Protein AF-A0AA35TY85-F1 (afdb_monomer_lite)

pLDDT: mean 86.57, std 9.16, range [52.16, 96.5]

Structure (mmCIF, N/CA/C/O backbone):
data_AF-A0AA35TY85-F1
#
_entry.id   AF-A0AA35TY85-F1
#
loop_
_atom_site.group_PDB
_atom_site.id
_atom_site.type_symbol
_atom_site.label_atom_id
_atom_site.label_alt_id
_atom_site.label_comp_id
_atom_site.label_asym_id
_atom_site.label_entity_id
_atom_site.label_seq_id
_atom_site.pdbx_PDB_ins_code
_atom_site.Cartn_x
_atom_site.Cartn_y
_atom_site.Cartn_z
_atom_site.occupancy
_atom_site.B_iso_or_equiv
_atom_site.auth_seq_id
_atom_site.auth_comp_id
_atom_site.auth_asym_id
_atom_site.auth_atom_id
_atom_site.pdbx_PDB_model_num
ATOM 1 N N . MET A 1 1 ? -25.716 -9.803 2.236 1.00 63.59 1 MET A N 1
ATOM 2 C CA . MET A 1 1 ? -24.403 -10.031 2.902 1.00 63.59 1 MET A CA 1
ATOM 3 C C . MET A 1 1 ? -24.603 -10.675 4.266 1.00 63.59 1 MET A C 1
ATOM 5 O O . MET A 1 1 ? -24.106 -11.771 4.474 1.00 63.59 1 MET A O 1
ATOM 9 N N . ARG A 1 2 ? -25.396 -10.048 5.146 1.00 71.75 2 ARG A N 1
ATOM 10 C CA . ARG A 1 2 ? -25.701 -10.582 6.481 1.00 71.75 2 ARG A CA 1
ATOM 11 C C . ARG A 1 2 ? -26.573 -11.842 6.445 1.00 71.75 2 ARG A 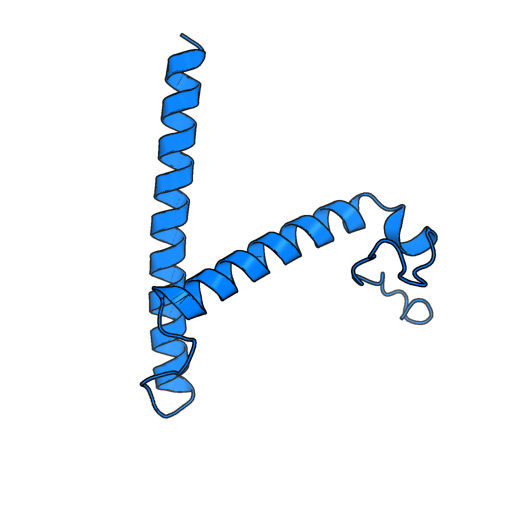C 1
ATOM 13 O O . ARG A 1 2 ? -26.238 -12.797 7.126 1.00 71.75 2 ARG A O 1
ATOM 20 N N . ASP A 1 3 ? -27.548 -11.909 5.538 1.00 80.44 3 ASP A N 1
ATOM 21 C CA . ASP A 1 3 ? -28.373 -13.120 5.324 1.00 80.44 3 ASP A CA 1
ATOM 22 C C . ASP A 1 3 ? -27.563 -14.324 4.809 1.00 80.44 3 ASP A C 1
ATOM 24 O O . ASP A 1 3 ? -28.035 -15.452 4.809 1.00 80.44 3 ASP A O 1
ATOM 28 N N . ARG A 1 4 ? -26.316 -14.085 4.376 1.00 85.81 4 ARG A N 1
ATOM 29 C CA . ARG A 1 4 ? -25.354 -15.109 3.943 1.00 85.81 4 ARG A CA 1
ATOM 30 C C . ARG A 1 4 ? -24.291 -15.407 5.012 1.00 85.81 4 ARG A C 1
ATOM 32 O O . ARG A 1 4 ? -23.296 -16.047 4.697 1.00 85.81 4 ARG A O 1
ATOM 39 N N . GLY A 1 5 ? -24.441 -14.880 6.232 1.00 80.81 5 GLY A N 1
ATOM 40 C CA . GLY A 1 5 ? -23.472 -15.032 7.325 1.00 80.8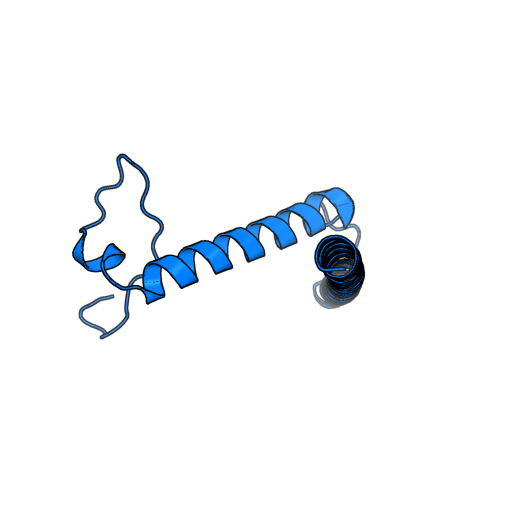1 5 GLY A CA 1
ATOM 41 C C . GLY A 1 5 ? -22.152 -14.270 7.138 1.00 80.81 5 GLY A C 1
ATOM 42 O O . GLY A 1 5 ? -21.199 -14.514 7.870 1.00 80.81 5 GLY A O 1
ATOM 43 N N . VAL A 1 6 ? -22.064 -13.349 6.168 1.00 79.19 6 VAL A N 1
ATOM 44 C CA . VAL A 1 6 ? -20.823 -12.620 5.855 1.00 79.19 6 VAL A CA 1
ATOM 45 C C . VAL A 1 6 ? -20.808 -11.255 6.542 1.00 79.19 6 VAL A C 1
ATOM 47 O O . VAL A 1 6 ? -21.693 -10.422 6.312 1.00 79.19 6 VAL A O 1
ATOM 50 N N . THR A 1 7 ? -19.762 -10.996 7.331 1.00 79.50 7 THR A N 1
ATOM 51 C CA . THR A 1 7 ? -19.519 -9.694 7.966 1.00 79.50 7 THR A CA 1
ATOM 52 C C . THR A 1 7 ? -19.114 -8.650 6.915 1.00 79.50 7 THR A C 1
ATOM 54 O O . THR A 1 7 ? -18.138 -8.851 6.193 1.00 79.50 7 THR A O 1
ATOM 57 N N . PRO A 1 8 ? -19.838 -7.524 6.790 1.00 80.44 8 PRO A N 1
ATOM 58 C CA . PRO A 1 8 ? -19.498 -6.495 5.813 1.00 80.44 8 PRO A CA 1
ATOM 59 C C . PRO A 1 8 ? -18.228 -5.717 6.204 1.00 80.44 8 PRO A C 1
ATOM 61 O O . PRO A 1 8 ? -18.142 -5.164 7.297 1.00 80.44 8 PRO A O 1
ATOM 64 N N . HIS A 1 9 ? -17.277 -5.603 5.270 1.00 78.69 9 HIS A N 1
ATOM 65 C CA . HIS A 1 9 ? -16.017 -4.846 5.413 1.00 78.69 9 HIS A CA 1
ATOM 66 C C . HIS A 1 9 ? -16.072 -3.467 4.717 1.00 78.69 9 HIS A C 1
ATOM 68 O O . HIS A 1 9 ? -15.124 -3.030 4.062 1.00 78.69 9 HIS A O 1
ATOM 74 N N . VAL A 1 10 ? -17.219 -2.786 4.799 1.00 84.19 10 VAL A N 1
ATOM 75 C CA . VAL A 1 10 ? -17.455 -1.500 4.117 1.00 84.19 10 VAL A CA 1
ATOM 76 C C . VAL A 1 10 ? -16.911 -0.345 4.957 1.00 84.19 10 VAL A C 1
ATOM 78 O O . VAL A 1 10 ? -17.207 -0.268 6.142 1.00 84.19 10 VAL A O 1
ATOM 81 N N . ALA A 1 11 ? -16.168 0.594 4.359 1.00 84.50 11 ALA A N 1
ATOM 82 C CA . ALA A 1 11 ? -15.696 1.768 5.100 1.00 84.50 11 ALA A CA 1
ATOM 83 C C . ALA A 1 11 ? -16.812 2.754 5.446 1.00 84.50 11 ALA A C 1
ATOM 85 O O . ALA A 1 11 ? -17.485 3.271 4.557 1.00 84.50 11 ALA A O 1
ATOM 86 N N . GLN A 1 12 ? -16.887 3.111 6.724 1.00 83.94 12 GLN A N 1
ATOM 87 C CA . GLN A 1 12 ? -17.694 4.216 7.230 1.00 83.94 12 GLN A CA 1
ATOM 88 C C . GLN A 1 12 ? -16.982 5.562 7.032 1.00 83.94 12 GLN A C 1
ATOM 90 O O . GLN A 1 12 ? -15.790 5.701 7.314 1.00 83.94 12 GLN A O 1
ATOM 95 N N . ARG A 1 13 ? -17.730 6.554 6.544 1.00 83.44 13 ARG A N 1
ATOM 96 C CA . ARG A 1 13 ? -17.374 7.982 6.505 1.00 83.44 13 ARG A CA 1
ATOM 97 C C . ARG A 1 13 ? -18.335 8.745 7.425 1.00 83.44 13 ARG A C 1
ATOM 99 O O . ARG A 1 13 ? -19.387 8.214 7.765 1.00 83.44 13 ARG A O 1
ATOM 106 N N . ALA A 1 14 ? -18.018 9.989 7.788 1.00 78.12 14 ALA A N 1
ATOM 107 C CA . ALA A 1 14 ? -18.836 10.785 8.718 1.00 78.12 14 ALA A CA 1
ATOM 108 C C . ALA A 1 14 ? -20.328 10.875 8.323 1.00 78.12 14 ALA A C 1
ATOM 110 O O . ALA A 1 14 ? -21.192 10.888 9.189 1.00 78.12 14 ALA A O 1
ATOM 111 N N . HIS A 1 15 ? -20.628 10.857 7.020 1.00 82.25 15 HIS A N 1
ATOM 112 C CA . HIS A 1 15 ? -21.991 10.957 6.481 1.00 82.25 15 HIS A CA 1
ATOM 113 C C . HIS A 1 15 ? -22.476 9.672 5.791 1.00 82.25 15 HIS A C 1
ATOM 115 O O . HIS A 1 15 ? -23.424 9.704 5.013 1.00 82.25 15 HIS A O 1
ATOM 121 N N . SER A 1 16 ? -21.807 8.532 5.996 1.00 81.38 16 SER A N 1
ATOM 122 C CA . SER A 1 16 ? -22.252 7.281 5.373 1.00 81.38 16 SER A CA 1
ATOM 123 C C . SER A 1 16 ? -23.411 6.668 6.156 1.00 81.38 16 SER A C 1
ATOM 125 O O . SER A 1 16 ? -23.303 6.520 7.374 1.00 81.38 16 SER A O 1
ATOM 127 N N . ALA A 1 17 ? -24.452 6.216 5.452 1.00 83.44 17 ALA A N 1
ATOM 128 C CA . ALA A 1 17 ? -25.567 5.440 5.999 1.00 83.44 17 ALA A CA 1
ATOM 129 C C . ALA A 1 17 ? -25.146 3.994 6.353 1.00 83.44 17 ALA A C 1
ATOM 131 O O . ALA A 1 17 ? -25.704 3.019 5.854 1.00 83.44 17 ALA A O 1
ATOM 132 N N . ILE A 1 18 ? -24.101 3.846 7.175 1.00 81.31 18 ILE A N 1
ATOM 133 C CA . ILE A 1 18 ? -23.639 2.557 7.691 1.00 81.31 18 ILE A CA 1
ATOM 134 C C . ILE A 1 18 ? -24.109 2.415 9.128 1.00 81.31 18 ILE A C 1
ATOM 136 O O . ILE A 1 18 ? -23.758 3.196 10.008 1.00 81.31 18 ILE A O 1
ATOM 140 N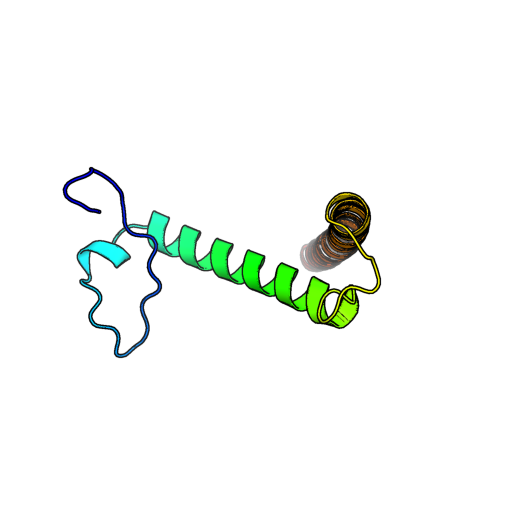 N . ASP A 1 19 ? -24.878 1.360 9.341 1.00 80.69 19 ASP A N 1
ATOM 141 C CA . ASP A 1 19 ? -25.368 0.925 10.636 1.00 80.69 19 ASP A CA 1
ATOM 142 C C . ASP A 1 19 ? -24.213 0.539 11.582 1.00 80.69 19 ASP A C 1
ATOM 144 O O . ASP A 1 19 ? -23.338 -0.261 11.221 1.00 80.69 19 ASP A O 1
ATOM 148 N N . GLY A 1 20 ? -24.252 1.067 12.812 1.00 78.06 20 GLY A N 1
ATOM 149 C CA . GLY A 1 20 ? -23.231 0.887 13.851 1.00 78.06 20 GLY A CA 1
ATOM 150 C C . GLY A 1 20 ? -22.995 -0.570 14.260 1.00 78.06 20 GLY A C 1
ATOM 151 O O . GLY A 1 20 ? -21.910 -0.910 14.730 1.00 78.06 20 GLY A O 1
ATOM 152 N N . ARG A 1 21 ? -23.943 -1.479 13.985 1.00 81.38 21 ARG A N 1
ATOM 153 C CA . ARG A 1 21 ? -23.724 -2.930 14.157 1.00 81.38 21 ARG A CA 1
ATOM 154 C C . ARG A 1 21 ? -22.564 -3.456 13.300 1.00 81.38 21 ARG A C 1
ATOM 156 O O . ARG A 1 21 ? -21.930 -4.429 13.683 1.00 81.38 21 ARG A O 1
ATOM 163 N N . THR A 1 22 ? -22.253 -2.807 12.173 1.00 81.31 22 THR A N 1
ATOM 164 C CA . THR A 1 22 ? -21.104 -3.159 11.312 1.00 81.31 22 THR A CA 1
ATOM 165 C C . THR A 1 22 ? -19.772 -2.751 11.936 1.00 81.31 22 THR A C 1
ATOM 167 O O . THR A 1 22 ? -18.780 -3.464 11.803 1.00 81.31 22 THR A O 1
ATOM 170 N N . THR A 1 23 ? -19.737 -1.598 12.606 1.00 81.88 23 THR A N 1
ATOM 171 C CA . THR A 1 23 ? -18.490 -0.959 13.048 1.00 81.88 23 THR A CA 1
ATOM 172 C C . THR A 1 23 ? -18.123 -1.265 14.496 1.00 81.88 23 THR A C 1
ATOM 174 O O . THR A 1 23 ? -16.979 -1.053 14.889 1.00 81.88 23 THR A O 1
ATOM 177 N N . ARG A 1 24 ? -19.057 -1.841 15.267 1.00 82.44 24 ARG A N 1
ATOM 178 C CA . ARG A 1 24 ? -18.887 -2.225 16.679 1.00 82.44 24 ARG A CA 1
ATOM 179 C C . ARG A 1 24 ? -17.770 -3.245 16.922 1.00 82.44 24 ARG A C 1
ATOM 181 O O . ARG A 1 24 ? -17.186 -3.271 17.999 1.00 82.44 24 ARG A O 1
ATOM 188 N N . HIS A 1 25 ? -17.515 -4.140 15.970 1.00 84.19 25 HIS A N 1
ATOM 189 C CA . HIS A 1 25 ? -16.625 -5.277 16.200 1.00 84.19 25 HIS A CA 1
ATOM 190 C C . HIS A 1 25 ? -15.143 -4.870 16.120 1.00 84.19 25 HIS A C 1
ATOM 192 O O . HIS A 1 25 ? -14.757 -4.187 15.171 1.00 84.19 25 HIS A O 1
ATOM 198 N N . PRO A 1 26 ? -14.266 -5.355 17.020 1.00 84.44 26 PRO A N 1
ATOM 199 C CA . PRO A 1 26 ? -12.835 -5.027 16.980 1.00 84.44 26 PRO A CA 1
ATO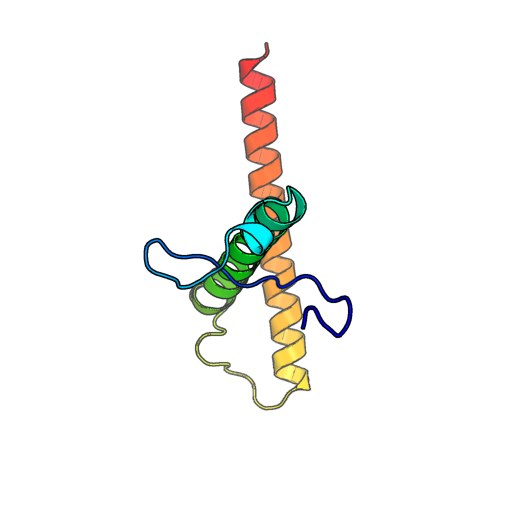M 200 C C . PRO A 1 26 ? -12.172 -5.430 15.650 1.00 84.44 26 PRO A C 1
ATOM 202 O O . PRO A 1 26 ? -11.317 -4.711 15.128 1.00 84.44 26 PRO A O 1
ATOM 205 N N . GLY A 1 27 ? -12.637 -6.524 15.034 1.00 86.25 27 GLY A N 1
ATOM 206 C CA . GLY A 1 27 ? -12.183 -6.976 13.715 1.00 86.25 27 GLY A CA 1
ATOM 207 C C . GLY A 1 27 ? -12.466 -5.989 12.575 1.00 86.25 27 GLY A C 1
ATOM 208 O O . GLY A 1 27 ? -11.697 -5.931 11.614 1.00 86.25 27 GLY A O 1
ATOM 209 N N . TYR A 1 28 ? -13.506 -5.155 12.690 1.00 88.62 28 TYR A N 1
ATOM 210 C CA . TYR A 1 28 ? -13.771 -4.083 11.729 1.00 88.62 28 TYR A CA 1
ATOM 211 C C . TYR A 1 28 ? -12.655 -3.032 11.766 1.00 88.62 28 TYR A C 1
ATOM 213 O O . TYR A 1 28 ? -12.110 -2.669 10.724 1.00 88.62 28 TYR A O 1
ATOM 221 N N . GLY A 1 29 ? -12.238 -2.607 12.964 1.00 87.75 29 GLY A N 1
ATOM 222 C CA . GLY A 1 29 ? -11.140 -1.652 13.134 1.00 87.75 29 GLY A CA 1
ATOM 223 C C . GLY A 1 29 ? -9.817 -2.159 12.552 1.00 87.75 29 GLY A C 1
ATOM 224 O O . GLY A 1 29 ? -9.119 -1.416 11.860 1.00 87.75 29 GLY A O 1
ATOM 225 N N . VAL A 1 30 ? -9.494 -3.437 12.769 1.00 90.06 30 VAL A N 1
ATOM 226 C CA . VAL A 1 30 ? -8.296 -4.077 12.196 1.00 90.06 30 VAL A CA 1
ATOM 227 C C . VAL A 1 30 ? -8.387 -4.147 10.671 1.00 90.06 30 VAL A C 1
ATOM 229 O O . VAL A 1 30 ? -7.456 -3.733 9.983 1.00 90.06 30 VAL A O 1
ATOM 232 N N . SER A 1 31 ? -9.534 -4.576 10.137 1.00 87.88 31 SER A N 1
ATOM 233 C CA . SER A 1 31 ? -9.771 -4.650 8.689 1.00 87.88 31 SER A CA 1
ATOM 234 C C . SER A 1 31 ? -9.578 -3.293 8.011 1.00 87.88 31 SER A C 1
ATOM 236 O O . SER A 1 31 ? -8.937 -3.192 6.967 1.00 87.88 31 SER A O 1
ATOM 238 N N . GLN A 1 32 ? -10.086 -2.228 8.633 1.00 89.88 32 GLN A N 1
ATOM 239 C CA . GLN A 1 32 ? -9.971 -0.866 8.120 1.00 89.88 32 GLN A CA 1
ATOM 240 C C . GLN A 1 32 ? -8.524 -0.355 8.121 1.00 89.88 32 GLN A C 1
ATOM 242 O O . GLN A 1 32 ? -8.139 0.364 7.200 1.00 89.88 32 GLN A O 1
ATOM 247 N N . LYS A 1 33 ? -7.710 -0.730 9.117 1.00 91.12 33 LYS A N 1
ATOM 248 C CA . LYS A 1 33 ? -6.273 -0.408 9.139 1.00 91.12 33 LYS A CA 1
ATOM 249 C C . LYS A 1 33 ? -5.521 -1.146 8.032 1.00 91.12 33 LYS A C 1
ATOM 251 O O . LYS A 1 33 ? -4.807 -0.507 7.268 1.00 91.12 33 LYS A O 1
ATOM 256 N N . ILE A 1 34 ? -5.739 -2.455 7.903 1.00 90.88 34 ILE A N 1
ATOM 257 C CA . ILE A 1 34 ? -5.089 -3.278 6.872 1.00 90.88 34 ILE A CA 1
ATOM 258 C C . ILE A 1 34 ? -5.442 -2.766 5.472 1.00 90.88 34 ILE A C 1
ATOM 260 O O . ILE A 1 34 ? -4.564 -2.649 4.621 1.00 90.88 34 ILE A O 1
ATOM 264 N N . ARG A 1 35 ? -6.705 -2.388 5.231 1.00 90.38 35 ARG A N 1
ATOM 265 C CA . ARG A 1 35 ? -7.117 -1.855 3.927 1.00 90.38 35 ARG A CA 1
ATOM 266 C C . ARG A 1 35 ? -6.364 -0.577 3.560 1.00 90.38 35 ARG A C 1
ATOM 268 O O . ARG A 1 35 ? -5.891 -0.465 2.436 1.00 90.38 35 ARG A O 1
ATOM 275 N N . LYS A 1 36 ? -6.196 0.345 4.514 1.00 90.31 36 LYS A N 1
ATOM 276 C CA . LYS A 1 36 ? -5.409 1.571 4.305 1.00 90.31 36 LYS A CA 1
ATOM 277 C C . LYS A 1 36 ? -3.941 1.263 4.008 1.00 90.31 36 LYS A C 1
ATOM 279 O O . LYS A 1 36 ? -3.389 1.831 3.077 1.00 90.31 36 LYS A O 1
ATOM 284 N N . GLN A 1 37 ? -3.342 0.315 4.730 1.00 91.50 37 GLN A N 1
ATOM 285 C CA . GLN A 1 37 ? -1.966 -0.116 4.462 1.00 91.50 37 GLN A CA 1
ATOM 286 C C . GLN A 1 37 ? -1.821 -0.678 3.042 1.00 91.50 37 GLN A C 1
ATOM 288 O O . GLN A 1 37 ? -0.887 -0.329 2.331 1.00 91.50 37 GLN A O 1
ATOM 293 N N . ILE A 1 38 ? -2.763 -1.510 2.593 1.00 91.19 38 ILE A N 1
ATOM 294 C CA . ILE A 1 38 ? -2.763 -2.045 1.225 1.00 91.19 38 ILE A CA 1
ATOM 295 C C . ILE A 1 38 ? -2.931 -0.920 0.187 1.00 91.19 38 ILE A C 1
ATOM 297 O O . ILE A 1 38 ? -2.242 -0.915 -0.833 1.00 91.19 38 ILE A O 1
ATOM 301 N N . GLU A 1 39 ? -3.815 0.048 0.442 1.00 93.06 39 GLU A N 1
ATOM 302 C CA . GLU A 1 39 ? -4.013 1.216 -0.427 1.00 93.06 39 GLU A CA 1
ATOM 303 C C . GLU A 1 39 ? -2.726 2.055 -0.567 1.00 93.06 39 GLU A C 1
ATOM 305 O O . GLU A 1 39 ? -2.396 2.472 -1.679 1.00 93.06 39 GLU A O 1
ATOM 310 N N . GLU A 1 40 ? -1.956 2.242 0.510 1.00 92.94 40 GLU A N 1
ATOM 311 C CA . GLU A 1 40 ? -0.653 2.925 0.482 1.00 92.94 40 GLU A CA 1
ATOM 312 C C . GLU A 1 40 ? 0.373 2.184 -0.387 1.00 92.94 40 GLU A C 1
ATOM 314 O O . GLU A 1 40 ? 1.050 2.810 -1.207 1.00 92.94 40 GLU A O 1
ATOM 319 N N . ILE A 1 41 ? 0.447 0.852 -0.269 1.00 92.94 41 ILE A N 1
ATOM 320 C CA . ILE A 1 41 ? 1.324 0.012 -1.101 1.00 92.94 41 ILE A CA 1
ATOM 321 C C . ILE A 1 41 ? 0.974 0.204 -2.576 1.00 92.94 41 ILE A C 1
ATOM 323 O O . ILE A 1 41 ? 1.843 0.520 -3.390 1.00 92.94 41 ILE A O 1
ATOM 327 N N . PHE A 1 42 ? -0.307 0.078 -2.933 1.00 93.00 42 PHE A N 1
ATOM 328 C CA . PHE A 1 42 ? -0.752 0.279 -4.312 1.00 93.00 42 PHE A CA 1
ATOM 329 C C . PHE A 1 42 ? -0.531 1.712 -4.804 1.00 93.00 42 PHE A C 1
ATOM 331 O O . PHE A 1 42 ? -0.252 1.914 -5.989 1.00 93.00 42 PHE A O 1
ATOM 338 N N . GLY A 1 43 ? -0.636 2.704 -3.918 1.00 94.31 43 GLY A N 1
ATOM 339 C CA . GLY A 1 43 ? -0.263 4.085 -4.199 1.00 94.31 43 GLY A CA 1
ATOM 340 C C . GLY A 1 43 ? 1.205 4.192 -4.604 1.00 94.31 43 GLY A C 1
ATOM 341 O O . GLY A 1 43 ? 1.499 4.674 -5.699 1.00 94.31 43 GLY A O 1
ATOM 342 N N . TRP A 1 44 ? 2.109 3.657 -3.779 1.00 95.31 44 TRP A N 1
ATOM 343 C CA . TRP A 1 44 ? 3.551 3.649 -4.035 1.00 95.31 44 TRP A CA 1
ATOM 344 C C . TRP A 1 44 ? 3.917 2.893 -5.316 1.00 95.31 44 TRP A C 1
ATOM 346 O O . TRP A 1 44 ? 4.696 3.385 -6.132 1.00 95.31 44 TRP A O 1
ATOM 356 N N . MET A 1 45 ? 3.310 1.728 -5.560 1.00 94.44 45 MET A N 1
ATOM 357 C CA . MET A 1 45 ? 3.538 0.966 -6.792 1.00 94.44 45 MET A CA 1
ATOM 358 C C . MET A 1 45 ? 3.162 1.774 -8.040 1.00 94.44 45 MET A C 1
ATOM 360 O O . MET A 1 45 ? 3.849 1.714 -9.060 1.00 94.44 45 MET A O 1
ATOM 364 N N . LYS A 1 46 ? 2.076 2.553 -7.979 1.00 93.00 46 LYS A N 1
ATOM 365 C CA . LYS A 1 46 ? 1.643 3.393 -9.101 1.00 93.00 46 LYS A CA 1
ATOM 366 C C . LYS A 1 46 ? 2.547 4.609 -9.297 1.00 93.00 46 LYS A C 1
ATOM 368 O O . LYS A 1 46 ? 2.804 4.954 -10.449 1.00 93.00 46 LYS A O 1
ATOM 373 N N . THR A 1 47 ? 2.995 5.255 -8.219 1.00 94.12 47 THR A N 1
ATOM 374 C CA . THR A 1 47 ? 3.787 6.495 -8.282 1.00 94.12 47 THR A CA 1
ATOM 375 C C . THR A 1 47 ? 5.276 6.240 -8.495 1.00 94.12 47 THR A C 1
ATOM 377 O O . THR A 1 47 ? 5.851 6.803 -9.419 1.00 94.12 47 THR A O 1
ATOM 380 N N . VAL A 1 48 ? 5.887 5.371 -7.689 1.00 91.12 48 VAL A N 1
ATOM 381 C CA . VAL A 1 48 ? 7.325 5.057 -7.722 1.00 91.12 48 VAL A CA 1
ATOM 382 C C . VAL A 1 48 ? 7.601 3.823 -8.578 1.00 91.12 48 VAL A C 1
ATOM 384 O O . VAL A 1 48 ? 8.526 3.817 -9.383 1.00 91.12 48 VAL A O 1
ATOM 387 N N . GLY A 1 49 ? 6.757 2.795 -8.474 1.00 87.69 49 GLY A N 1
ATOM 388 C CA . GLY A 1 49 ? 6.903 1.553 -9.244 1.00 87.69 49 GLY A CA 1
ATOM 389 C C . GLY A 1 49 ? 6.522 1.655 -10.728 1.00 87.69 49 GLY A C 1
ATOM 390 O O . GLY A 1 49 ? 6.624 0.670 -11.456 1.00 87.69 49 GLY A O 1
ATOM 391 N N . GLY A 1 50 ? 6.058 2.816 -11.202 1.00 89.88 50 GLY A N 1
ATOM 392 C CA . GLY A 1 50 ? 5.722 3.034 -12.613 1.00 89.88 50 GLY A CA 1
ATOM 393 C C . GLY A 1 50 ? 4.452 2.319 -13.095 1.00 89.88 50 GLY A C 1
ATOM 394 O O . GLY A 1 50 ? 4.223 2.226 -14.299 1.00 89.88 50 GLY A O 1
ATOM 395 N N . PHE A 1 51 ? 3.594 1.838 -12.187 1.00 92.31 51 PHE A N 1
ATOM 396 C CA . PHE A 1 51 ? 2.348 1.133 -12.534 1.00 92.31 51 PHE A CA 1
ATOM 397 C C . PHE A 1 51 ? 1.151 2.051 -12.827 1.00 92.31 51 PHE A C 1
ATOM 399 O O . PHE A 1 51 ? 0.048 1.563 -13.071 1.00 92.31 51 PHE A O 1
ATOM 406 N N . ARG A 1 52 ? 1.326 3.382 -12.843 1.00 90.94 52 ARG A N 1
ATOM 407 C CA . ARG A 1 52 ? 0.260 4.309 -13.275 1.00 90.94 52 ARG A CA 1
ATOM 408 C C . ARG A 1 52 ? -0.129 4.098 -14.744 1.00 90.94 52 ARG A C 1
ATOM 410 O O . ARG A 1 52 ? -1.302 4.233 -15.081 1.00 90.94 52 ARG A O 1
ATOM 417 N N . ARG A 1 53 ? 0.845 3.764 -15.598 1.00 90.69 53 ARG A N 1
ATOM 418 C CA . ARG A 1 53 ? 0.669 3.266 -16.971 1.00 90.69 53 ARG A CA 1
ATOM 419 C C . ARG A 1 53 ? 1.767 2.241 -17.235 1.00 90.69 53 ARG A C 1
ATOM 421 O O . ARG A 1 53 ? 2.941 2.598 -17.262 1.00 90.69 53 ARG A O 1
ATOM 428 N N . THR A 1 54 ? 1.397 0.974 -17.386 1.00 87.06 54 THR A N 1
ATOM 429 C CA . THR A 1 54 ? 2.373 -0.108 -17.542 1.00 87.06 54 THR A CA 1
ATOM 430 C C . THR A 1 54 ? 3.080 0.001 -18.890 1.00 87.06 54 THR A C 1
ATOM 432 O O . THR A 1 54 ? 2.452 0.175 -19.931 1.00 87.06 54 THR A O 1
ATOM 435 N N . ARG A 1 55 ? 4.412 -0.110 -18.878 1.00 88.94 55 ARG A N 1
ATOM 436 C CA . ARG A 1 55 ? 5.238 -0.101 -20.100 1.00 88.94 55 ARG A CA 1
ATOM 437 C C . ARG A 1 55 ? 5.200 -1.438 -20.849 1.00 88.94 55 ARG A C 1
ATOM 439 O O . ARG A 1 55 ? 5.576 -1.509 -22.014 1.00 88.94 55 ARG A O 1
ATOM 446 N N . TYR A 1 56 ? 4.760 -2.497 -20.174 1.00 91.75 56 TYR A N 1
ATOM 447 C CA . TYR A 1 56 ? 4.733 -3.861 -20.689 1.00 91.75 56 TYR A CA 1
ATOM 448 C C . TYR A 1 56 ? 3.389 -4.179 -21.348 1.00 91.75 56 TYR A C 1
ATOM 450 O O . TYR A 1 56 ? 2.340 -3.716 -20.899 1.00 91.75 56 TYR A O 1
ATOM 458 N N . ARG A 1 57 ? 3.427 -4.998 -22.404 1.00 91.56 57 ARG A N 1
ATOM 459 C CA . ARG A 1 57 ? 2.239 -5.553 -23.064 1.00 91.56 57 ARG A CA 1
ATOM 460 C C . ARG A 1 57 ? 2.063 -7.015 -22.655 1.00 91.56 57 ARG A C 1
ATOM 462 O O . ARG A 1 57 ? 3.036 -7.767 -22.666 1.00 91.56 57 ARG A O 1
ATOM 469 N N . GLY A 1 58 ? 0.830 -7.399 -22.331 1.00 93.81 58 GLY A N 1
ATOM 470 C CA . GLY A 1 58 ? 0.475 -8.753 -21.897 1.00 93.81 58 GLY A CA 1
ATOM 471 C C . GLY A 1 58 ? 0.474 -8.936 -20.376 1.00 93.81 58 GLY A C 1
ATOM 472 O O . GLY A 1 58 ? 1.188 -8.245 -19.642 1.00 93.81 58 GLY A O 1
ATOM 473 N N . VAL A 1 59 ? -0.355 -9.877 -19.913 1.00 94.19 59 VAL A N 1
ATOM 474 C CA . VAL A 1 59 ? -0.578 -10.161 -18.484 1.00 94.19 59 VAL A CA 1
ATOM 475 C C . VAL A 1 59 ? 0.682 -10.719 -17.832 1.00 94.19 59 VAL A C 1
ATOM 477 O O . VAL A 1 59 ? 1.059 -10.259 -16.763 1.00 94.19 59 VAL A O 1
ATOM 480 N N . GLU A 1 60 ? 1.377 -11.637 -18.502 1.00 95.31 60 GLU A N 1
ATOM 481 C CA . GLU A 1 60 ? 2.573 -12.301 -17.976 1.00 95.31 60 GLU A CA 1
ATOM 482 C C . GLU A 1 60 ? 3.700 -11.304 -17.655 1.00 95.31 60 GLU A C 1
ATOM 484 O O . GLU A 1 60 ? 4.151 -11.207 -16.514 1.00 95.31 60 GLU A O 1
ATOM 489 N N . ARG A 1 61 ? 4.101 -10.482 -18.636 1.00 93.44 61 ARG A N 1
ATOM 490 C CA . ARG A 1 61 ? 5.168 -9.476 -18.464 1.00 93.44 61 ARG A CA 1
ATOM 491 C C . ARG A 1 61 ? 4.801 -8.413 -17.430 1.00 93.44 61 ARG A C 1
ATOM 493 O O . ARG A 1 61 ? 5.652 -7.974 -16.659 1.00 93.44 61 ARG A O 1
ATOM 500 N N . THR A 1 62 ? 3.533 -8.006 -17.405 1.00 93.81 62 THR A N 1
ATOM 501 C CA . THR A 1 62 ? 3.028 -7.047 -16.414 1.00 93.81 62 THR A CA 1
ATOM 502 C C . THR A 1 62 ? 3.018 -7.656 -15.012 1.00 93.81 62 THR A C 1
ATOM 504 O O . THR A 1 62 ? 3.395 -6.979 -14.057 1.00 93.81 62 THR A O 1
ATOM 507 N N . GLY A 1 63 ? 2.648 -8.933 -14.889 1.00 94.56 63 GLY A N 1
ATOM 508 C CA . GLY A 1 63 ? 2.680 -9.688 -13.640 1.00 94.56 63 GLY A CA 1
ATOM 509 C C . GLY A 1 63 ? 4.096 -9.809 -13.088 1.00 94.56 63 GLY A C 1
ATOM 510 O O . GLY A 1 63 ? 4.324 -9.456 -11.933 1.00 94.56 63 GLY A O 1
ATOM 511 N N . LEU A 1 64 ? 5.064 -10.190 -13.928 1.00 95.25 64 LEU A N 1
ATOM 512 C CA . LEU A 1 64 ? 6.479 -10.258 -13.548 1.00 95.25 64 LEU A CA 1
ATOM 513 C C . LEU A 1 64 ? 6.992 -8.910 -13.023 1.00 95.25 64 LEU A C 1
ATOM 515 O O . LEU A 1 64 ? 7.556 -8.840 -11.932 1.00 95.25 64 LEU A O 1
ATOM 519 N N . ALA A 1 65 ? 6.744 -7.823 -13.758 1.00 94.00 65 ALA A N 1
ATOM 520 C CA . ALA A 1 65 ? 7.098 -6.480 -13.305 1.00 94.00 65 ALA A CA 1
ATOM 521 C C . ALA A 1 65 ? 6.412 -6.113 -11.976 1.00 94.00 65 ALA A C 1
ATOM 523 O O . ALA A 1 65 ? 7.003 -5.429 -11.141 1.00 94.00 65 ALA A O 1
ATOM 524 N N . GLY A 1 66 ? 5.183 -6.589 -11.759 1.00 94.31 66 GLY A N 1
ATOM 525 C CA . GLY A 1 66 ? 4.437 -6.378 -10.523 1.00 94.31 66 GLY A CA 1
ATOM 526 C C . GLY A 1 66 ? 5.110 -7.058 -9.337 1.00 94.31 66 GLY A C 1
ATOM 527 O O . GLY A 1 66 ? 5.301 -6.419 -8.303 1.00 94.31 66 GLY A O 1
ATOM 528 N N . TYR A 1 67 ? 5.544 -8.310 -9.504 1.00 95.44 67 TYR A N 1
ATOM 529 C CA . TYR A 1 67 ? 6.304 -9.036 -8.484 1.00 95.44 67 TYR A CA 1
ATOM 530 C C . TYR A 1 67 ? 7.638 -8.360 -8.164 1.00 95.44 67 TYR A C 1
ATOM 532 O O . TYR A 1 67 ? 7.976 -8.219 -6.987 1.00 95.44 67 TYR A O 1
ATOM 540 N N . PHE A 1 68 ? 8.369 -7.878 -9.175 1.00 94.50 68 PHE A N 1
ATOM 541 C CA . PHE A 1 68 ? 9.611 -7.129 -8.955 1.00 94.50 68 PHE A CA 1
ATOM 542 C C . PHE A 1 68 ? 9.378 -5.863 -8.126 1.00 94.50 68 PHE A C 1
ATOM 544 O O . PHE A 1 68 ? 10.068 -5.636 -7.131 1.00 94.50 68 PHE A O 1
ATOM 551 N N . VAL A 1 69 ? 8.374 -5.061 -8.486 1.00 94.88 69 VAL A N 1
ATOM 552 C CA . VAL A 1 69 ? 8.045 -3.826 -7.760 1.00 94.88 69 VAL A CA 1
ATOM 553 C C . VAL A 1 69 ? 7.560 -4.117 -6.336 1.00 94.88 69 VAL A C 1
ATOM 555 O O . VAL A 1 69 ? 7.978 -3.438 -5.400 1.00 94.88 69 VAL A O 1
ATOM 558 N N . ALA A 1 70 ? 6.722 -5.138 -6.145 1.00 94.94 70 ALA A N 1
ATOM 559 C CA . ALA A 1 70 ? 6.267 -5.550 -4.817 1.00 94.94 70 ALA A CA 1
ATOM 560 C C . ALA A 1 70 ? 7.431 -6.043 -3.938 1.00 94.94 70 ALA A C 1
ATOM 562 O O . ALA A 1 70 ? 7.501 -5.712 -2.755 1.00 94.94 70 ALA A O 1
ATOM 563 N N . THR A 1 71 ? 8.385 -6.774 -4.521 1.00 96.50 71 THR A N 1
ATOM 564 C CA . THR A 1 71 ? 9.601 -7.217 -3.823 1.00 96.50 71 THR A CA 1
ATOM 565 C C . THR A 1 71 ? 10.451 -6.023 -3.396 1.00 96.50 71 THR A C 1
ATOM 567 O O . THR A 1 71 ? 10.848 -5.942 -2.235 1.00 96.50 71 THR A O 1
ATOM 570 N N . ALA A 1 72 ? 10.662 -5.047 -4.284 1.00 95.31 72 ALA A N 1
ATOM 571 C CA . ALA A 1 72 ? 11.374 -3.815 -3.948 1.00 95.31 72 ALA A CA 1
ATOM 572 C C . ALA A 1 72 ? 10.687 -3.042 -2.809 1.00 95.31 72 ALA A C 1
ATOM 574 O O . ALA A 1 72 ? 11.355 -2.578 -1.884 1.00 95.31 72 ALA A O 1
ATOM 575 N N . TYR A 1 73 ? 9.351 -2.962 -2.819 1.00 94.38 73 TYR A N 1
ATOM 576 C CA . TYR A 1 73 ? 8.598 -2.353 -1.722 1.00 94.38 73 TYR A CA 1
ATOM 577 C C . TYR A 1 73 ? 8.817 -3.088 -0.392 1.00 94.38 73 TYR A C 1
ATOM 579 O O . TYR A 1 73 ? 9.026 -2.446 0.638 1.00 94.38 73 TYR A O 1
ATOM 587 N N . ASN A 1 74 ? 8.819 -4.425 -0.400 1.00 94.06 74 ASN A N 1
ATOM 588 C CA . ASN A 1 74 ? 9.082 -5.213 0.805 1.00 94.06 74 ASN A CA 1
ATOM 589 C C . ASN A 1 74 ? 10.469 -4.910 1.391 1.00 94.06 74 ASN A C 1
ATOM 591 O O . ASN A 1 74 ? 10.585 -4.768 2.607 1.00 94.06 74 ASN A O 1
ATOM 595 N N . LEU A 1 75 ? 11.496 -4.740 0.551 1.00 95.00 75 LEU A N 1
ATOM 596 C CA . LEU A 1 75 ? 12.838 -4.350 1.000 1.00 95.00 75 LEU A CA 1
ATOM 597 C C . LEU A 1 75 ? 12.836 -2.970 1.674 1.00 95.00 75 LEU A C 1
ATOM 599 O O . LEU A 1 75 ? 13.338 -2.831 2.789 1.00 95.00 75 LEU A O 1
ATOM 603 N N . VAL A 1 76 ? 12.212 -1.968 1.046 1.00 93.38 76 VAL A N 1
ATOM 604 C CA . VAL A 1 76 ? 12.073 -0.615 1.620 1.00 93.38 76 VAL A CA 1
ATOM 605 C C . VAL A 1 76 ? 11.323 -0.662 2.951 1.00 93.38 76 VAL A C 1
ATOM 607 O O . VAL A 1 76 ? 11.721 -0.026 3.928 1.00 93.38 76 VAL A O 1
ATOM 610 N N . ARG A 1 77 ? 10.252 -1.456 3.023 1.00 93.25 77 ARG A N 1
ATOM 611 C CA . ARG A 1 77 ? 9.475 -1.636 4.248 1.00 93.25 77 ARG A CA 1
ATOM 612 C C . ARG A 1 77 ? 10.314 -2.259 5.362 1.00 93.25 77 ARG A C 1
ATOM 614 O O . ARG A 1 77 ? 10.265 -1.762 6.482 1.00 93.25 77 ARG A O 1
ATOM 621 N N . MET A 1 78 ? 11.083 -3.308 5.074 1.00 95.44 78 MET A N 1
ATOM 622 C CA . MET A 1 78 ? 11.978 -3.922 6.059 1.00 95.44 78 MET A CA 1
ATOM 623 C C . MET A 1 78 ? 13.040 -2.934 6.544 1.00 95.44 78 MET A C 1
ATOM 625 O O . MET A 1 78 ? 13.249 -2.827 7.749 1.00 95.44 78 MET A O 1
ATOM 629 N N . ALA A 1 79 ? 13.640 -2.150 5.646 1.00 94.75 79 ALA A N 1
ATOM 630 C CA . ALA A 1 79 ? 14.610 -1.122 6.020 1.00 94.75 79 ALA A CA 1
ATOM 631 C C . ALA A 1 79 ? 14.017 -0.087 6.997 1.00 94.75 79 ALA A C 1
ATOM 633 O O . ALA A 1 79 ? 14.647 0.239 8.001 1.00 94.75 79 ALA A O 1
ATOM 634 N N . ASN A 1 80 ? 12.782 0.366 6.756 1.00 91.06 80 ASN A N 1
ATOM 635 C CA . ASN A 1 80 ? 12.081 1.302 7.644 1.00 91.06 80 ASN A CA 1
ATOM 636 C C . ASN A 1 80 ? 11.717 0.690 9.006 1.00 91.06 80 ASN A C 1
ATOM 638 O O . ASN A 1 80 ? 11.716 1.378 10.025 1.00 91.06 80 ASN A O 1
ATOM 642 N N . LEU A 1 81 ? 11.388 -0.603 9.043 1.00 91.44 81 LEU A N 1
ATOM 643 C CA . LEU A 1 81 ? 11.115 -1.300 10.301 1.00 91.44 81 LEU A CA 1
ATOM 644 C C . LEU A 1 81 ? 12.392 -1.463 11.133 1.00 91.44 81 LEU A C 1
ATOM 646 O O . LEU A 1 81 ? 12.369 -1.210 12.336 1.00 91.44 81 LEU A O 1
ATOM 650 N N . LEU A 1 82 ? 13.505 -1.816 10.485 1.00 93.44 82 LEU A N 1
ATOM 651 C CA . LEU A 1 82 ? 14.811 -1.954 11.130 1.00 93.44 82 LEU A CA 1
ATOM 652 C C . LEU A 1 82 ? 15.353 -0.611 11.636 1.00 93.44 82 LEU A C 1
ATOM 654 O O . LEU A 1 82 ? 15.906 -0.550 12.733 1.00 93.44 82 LEU A O 1
ATOM 658 N N . SER A 1 83 ? 15.181 0.478 10.878 1.00 89.38 83 SER A N 1
ATOM 659 C CA . SER A 1 83 ? 15.592 1.813 11.329 1.00 89.38 83 SER A CA 1
ATOM 660 C C . SER A 1 83 ? 14.771 2.275 12.533 1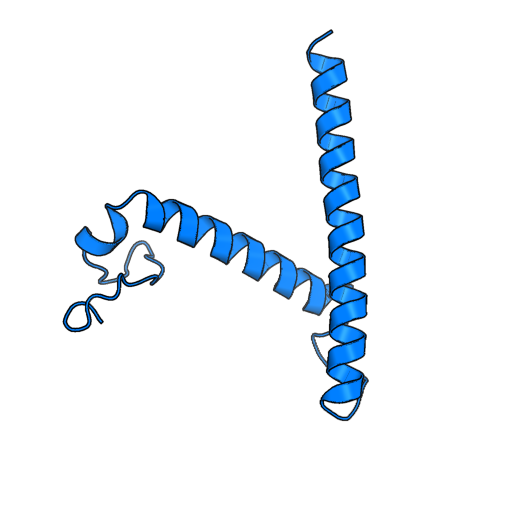.00 89.38 83 SER A C 1
ATOM 662 O O . SER A 1 83 ? 15.333 2.781 13.501 1.00 89.38 83 SER A O 1
ATOM 664 N N . CYS A 1 84 ? 13.462 2.017 12.523 1.00 81.88 84 CYS A N 1
ATOM 665 C CA . CYS A 1 84 ? 12.586 2.307 13.650 1.00 81.88 84 CYS A CA 1
ATOM 666 C C . CYS A 1 84 ? 12.960 1.497 14.902 1.00 81.88 84 CYS A C 1
ATOM 668 O O . CYS A 1 84 ? 12.944 2.044 16.004 1.00 81.88 84 CYS A O 1
ATOM 670 N N . GLN A 1 85 ? 13.326 0.220 14.747 1.00 77.94 85 GLN A N 1
ATOM 671 C CA . GLN A 1 85 ? 13.802 -0.608 15.856 1.00 77.94 85 GLN A CA 1
ATOM 672 C C . GLN A 1 85 ? 15.096 -0.049 16.457 1.00 77.94 85 GLN A C 1
ATOM 674 O O . GLN A 1 85 ? 15.148 0.179 17.660 1.00 77.94 85 GLN A O 1
ATOM 679 N N . ARG A 1 86 ? 16.080 0.299 15.618 1.00 78.38 86 ARG A N 1
ATOM 680 C CA . ARG A 1 86 ? 17.341 0.908 16.066 1.00 78.38 86 ARG A CA 1
ATOM 681 C C . ARG A 1 86 ? 17.120 2.176 16.896 1.00 78.38 86 ARG A C 1
ATOM 683 O O . ARG A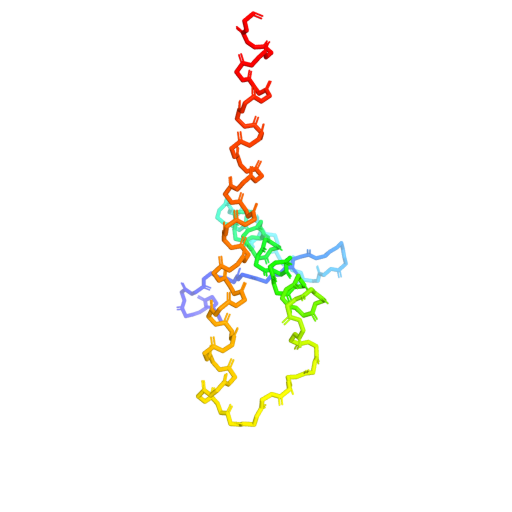 1 86 ? 17.798 2.376 17.894 1.00 78.38 86 ARG A O 1
ATOM 690 N N . THR A 1 87 ? 16.183 3.037 16.499 1.00 72.19 87 THR A N 1
ATOM 691 C CA . THR A 1 87 ? 15.865 4.258 17.259 1.00 72.19 87 THR A CA 1
ATOM 692 C C . THR A 1 87 ? 15.228 3.952 18.613 1.00 72.19 87 THR A C 1
ATOM 694 O O . THR A 1 87 ? 15.512 4.651 19.581 1.00 72.19 87 THR A O 1
ATOM 697 N N . ARG A 1 88 ? 14.391 2.912 18.701 1.00 69.75 88 ARG A N 1
ATOM 698 C CA . ARG A 1 88 ? 13.795 2.485 19.974 1.00 69.75 88 ARG A CA 1
ATOM 699 C C . ARG A 1 88 ? 14.845 1.906 20.912 1.00 69.75 88 ARG A C 1
ATOM 701 O O . ARG A 1 88 ? 14.850 2.277 22.075 1.00 69.75 88 ARG A O 1
ATOM 708 N N . ASP A 1 89 ? 15.755 1.081 20.404 1.00 69.94 89 ASP A N 1
ATOM 709 C CA . ASP A 1 89 ? 16.808 0.471 21.223 1.00 69.94 89 ASP A CA 1
ATOM 710 C C . ASP A 1 89 ? 17.757 1.529 21.819 1.00 69.94 89 ASP A C 1
ATOM 712 O O . ASP A 1 89 ? 18.207 1.379 22.946 1.00 69.94 89 ASP A O 1
ATOM 716 N N . VAL A 1 90 ? 18.005 2.641 21.113 1.00 70.75 90 VAL A N 1
ATOM 717 C CA . VAL A 1 90 ? 18.830 3.764 21.610 1.00 70.75 90 VAL A CA 1
ATOM 718 C C . VAL A 1 90 ? 18.106 4.636 22.649 1.00 70.75 90 VAL A C 1
ATOM 720 O O . VAL A 1 90 ? 18.764 5.252 23.474 1.00 70.75 90 VAL A O 1
ATOM 723 N N . GLN A 1 91 ? 16.772 4.713 22.629 1.00 58.03 91 GLN A N 1
ATOM 724 C CA . GLN A 1 91 ? 15.994 5.503 23.603 1.00 58.03 91 GLN A CA 1
ATOM 725 C C . GLN A 1 91 ? 15.695 4.757 24.911 1.00 58.03 91 GLN A C 1
ATOM 727 O O . GLN A 1 91 ? 15.197 5.368 25.854 1.00 58.03 91 GLN A O 1
ATOM 732 N N . VAL A 1 92 ? 15.932 3.445 24.952 1.00 56.25 92 VAL A N 1
ATOM 733 C CA . VAL A 1 92 ? 15.650 2.581 26.112 1.00 56.25 92 VAL A CA 1
ATOM 734 C C . VAL A 1 92 ? 16.936 2.253 26.898 1.00 56.25 92 VAL A C 1
ATOM 736 O O . VAL A 1 92 ? 16.877 1.540 27.897 1.00 56.25 92 VAL A O 1
ATOM 739 N N . VAL A 1 93 ? 18.082 2.805 26.479 1.00 52.16 93 VAL A N 1
ATOM 740 C CA . VAL A 1 93 ? 19.372 2.758 27.194 1.00 52.16 93 VAL A CA 1
ATOM 741 C C . VAL A 1 93 ? 19.643 4.090 27.879 1.00 52.16 93 VAL A C 1
ATOM 743 O O . VAL A 1 93 ? 19.385 5.137 27.244 1.00 52.16 93 VAL A O 1
#

Sequence (93 aa):
MRDRGVTPHVAQRAHSAIDGRTTRHPGYGVSQKIRKQIEEIFGWMKTVGGFRRTRYRGVERTGLAGYFVATAYNLVRMANLLSCQRTRDVQVV

Secondary structure (DSSP, 8-state):
-GGGTPPP-PPP-TT----HHHHSSHHHHHHHHHHHHHHHHHHHHHHTSSTTS-SS-SHHHHHHHHHHHHHHHHHHHHHHHHHHHHHHHHH--

Organism: Geodia barretti (NCBI:txid519541)

InterPro domains:
  IPR025668 Transposase DDE domain [PF13751] (9-79)

Foldseek 3Di:
DVVVVDQDLDDDDPPDPDDCVNVVDPVSVVSVVVVVVVVVLVVCCVPVVVVVPDPDDDPVVSVVSVVVSSVVVVVVVVVVVVVVVVVVVVVVD

Radius of gyration: 18.91 Å; chains: 1; bounding box: 48×26×50 Å